Protein AF-A0A1U7JJZ5-F1 (afdb_monomer_lite)

pLDDT: mean 75.9, std 14.67, range [37.78, 89.44]

Sequence (78 aa):
MWVKVLQTRKTEIGFLRYGQVINLDEKDYKTRKVLDDLTRGRTPALKKLNAKQLVEARKEGLGVYPELDLTGSSDDAD

Organism: NCBI:txid197461

Radius of gyration: 12.94 Å; chains: 1; bounding box: 27×40×29 Å

Secondary structure (DSSP, 8-state):
-EEEESS-EEETTEEE-TT-EEE--SSSHHHHHHHHHHHSSSS-SEEE--HHHHHHHHHTT--EE----TT-------

Foldseek 3Di:
DKKAFCDFDQDLLGTDDHLAIADEDPVDPRRVVRQCVQCDDPDHRIDDDDPVVVVVSVVVVHHHDYHDPSVDPPPVPD

Structure (mmCIF, N/CA/C/O backbone):
data_AF-A0A1U7JJZ5-F1
#
_entry.id   AF-A0A1U7JJZ5-F1
#
loop_
_atom_site.group_PDB
_atom_site.id
_atom_site.type_symbol
_atom_site.label_atom_id
_atom_site.label_alt_id
_atom_site.label_comp_id
_atom_site.label_asym_id
_atom_site.label_entity_id
_atom_site.label_seq_id
_atom_site.pdbx_PDB_ins_code
_atom_site.Cartn_x
_atom_site.Cartn_y
_atom_site.Cartn_z
_atom_site.occupancy
_atom_site.B_iso_or_equiv
_atom_site.auth_seq_id
_atom_site.auth_comp_id
_atom_site.auth_asym_id
_atom_site.auth_atom_id
_atom_site.pdbx_PDB_model_num
ATOM 1 N N . MET A 1 1 ? 4.709 3.873 -5.303 1.00 82.38 1 MET A N 1
ATOM 2 C CA . MET A 1 1 ? 3.899 4.427 -4.188 1.00 82.38 1 MET A CA 1
ATOM 3 C C . MET A 1 1 ? 4.131 3.571 -2.952 1.00 82.38 1 MET A C 1
ATOM 5 O O . MET A 1 1 ? 4.200 2.359 -3.080 1.00 82.38 1 MET A O 1
ATOM 9 N N . TRP A 1 2 ? 4.211 4.169 -1.760 1.00 86.94 2 TRP A N 1
ATOM 10 C CA . TRP A 1 2 ? 4.399 3.419 -0.513 1.00 86.94 2 TRP A CA 1
ATOM 11 C C . TRP A 1 2 ? 3.074 3.140 0.194 1.00 86.94 2 TRP A C 1
ATOM 13 O O . TRP A 1 2 ? 2.265 4.052 0.387 1.00 86.94 2 TRP A O 1
ATOM 23 N N . VAL A 1 3 ? 2.871 1.897 0.625 1.00 87.31 3 VAL A N 1
ATOM 24 C CA . VAL A 1 3 ? 1.708 1.496 1.428 1.00 87.31 3 VAL A CA 1
ATOM 25 C C . VAL A 1 3 ? 2.140 0.785 2.704 1.00 87.31 3 VAL A C 1
ATOM 27 O O . VAL A 1 3 ? 3.072 -0.012 2.683 1.00 87.31 3 VAL A O 1
ATOM 30 N N . LYS A 1 4 ? 1.4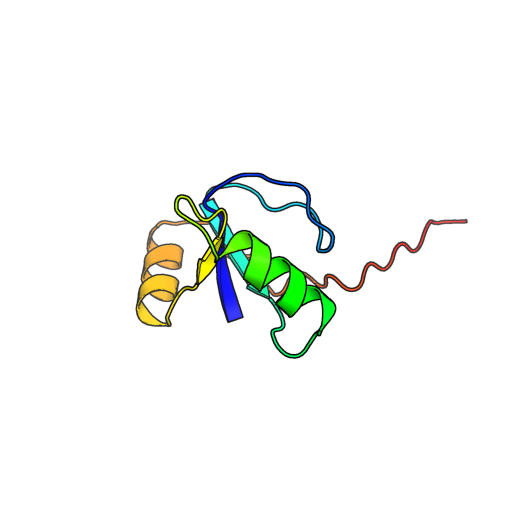47 1.063 3.813 1.00 89.00 4 LYS A N 1
ATOM 31 C CA . LYS A 1 4 ? 1.527 0.290 5.058 1.00 89.00 4 LYS A CA 1
ATOM 32 C C . LYS A 1 4 ? 0.413 -0.742 5.063 1.00 89.00 4 LYS A C 1
ATOM 34 O O . LYS A 1 4 ? -0.757 -0.395 4.881 1.00 89.00 4 LYS A O 1
ATOM 39 N N . VAL A 1 5 ? 0.775 -1.994 5.291 1.00 88.94 5 VAL A N 1
ATOM 40 C CA . VAL A 1 5 ? -0.176 -3.095 5.396 1.00 88.94 5 VAL A CA 1
ATOM 41 C C . VAL A 1 5 ? -0.808 -3.083 6.785 1.00 88.94 5 VAL A C 1
ATOM 43 O O . VAL A 1 5 ? -0.115 -3.198 7.795 1.00 88.94 5 VAL A O 1
ATOM 46 N N . LEU A 1 6 ? -2.130 -2.936 6.841 1.00 89.06 6 LEU A N 1
ATOM 47 C CA . LEU A 1 6 ? -2.910 -2.933 8.082 1.00 89.06 6 LEU A CA 1
ATOM 48 C C . LEU A 1 6 ? -3.556 -4.285 8.379 1.00 89.06 6 LEU A C 1
ATOM 50 O O . LEU A 1 6 ? -4.027 -4.497 9.492 1.00 89.06 6 LEU A O 1
ATOM 54 N N . GLN A 1 7 ? -3.591 -5.198 7.407 1.00 85.88 7 GLN A N 1
ATOM 55 C CA . GLN A 1 7 ? -4.127 -6.549 7.561 1.00 85.88 7 GLN A CA 1
ATOM 56 C C . GLN A 1 7 ? -3.343 -7.531 6.690 1.00 85.88 7 GLN A C 1
ATOM 58 O O . GLN A 1 7 ? -3.085 -7.254 5.520 1.00 85.88 7 GLN A O 1
ATOM 63 N N . THR A 1 8 ? -2.978 -8.687 7.247 1.00 86.75 8 THR A N 1
ATOM 64 C CA . THR A 1 8 ? -2.328 -9.754 6.474 1.00 86.75 8 THR A CA 1
ATOM 65 C C . THR A 1 8 ? -3.326 -10.364 5.493 1.00 86.75 8 THR A C 1
ATOM 67 O O . THR A 1 8 ? -4.394 -10.815 5.908 1.00 86.75 8 THR A O 1
ATOM 70 N N . ARG A 1 9 ? -2.996 -10.398 4.196 1.00 83.62 9 ARG A N 1
ATOM 71 C CA . ARG A 1 9 ? -3.882 -10.947 3.159 1.00 83.62 9 ARG A CA 1
ATOM 72 C C . ARG A 1 9 ? -3.098 -11.434 1.942 1.00 83.62 9 ARG A C 1
ATOM 74 O O . ARG A 1 9 ? -2.128 -10.804 1.532 1.00 83.62 9 ARG A O 1
ATOM 81 N N . LYS A 1 10 ? -3.569 -12.520 1.324 1.00 83.12 10 LYS A N 1
ATOM 82 C CA . LYS A 1 10 ? -3.144 -12.927 -0.022 1.00 83.12 10 LYS A CA 1
ATOM 83 C C . LYS A 1 10 ? -3.951 -12.143 -1.058 1.00 83.12 10 LYS A C 1
ATOM 85 O O . LYS A 1 10 ? -5.176 -12.084 -0.960 1.00 83.12 10 LYS A O 1
ATOM 90 N N . THR A 1 11 ? -3.271 -11.530 -2.014 1.00 80.12 11 THR A N 1
ATOM 91 C CA . THR A 1 11 ? -3.857 -10.719 -3.085 1.00 80.12 11 THR A CA 1
ATOM 92 C C . THR A 1 11 ? -3.328 -11.198 -4.435 1.00 80.12 11 THR A C 1
ATOM 94 O O . THR A 1 11 ? -2.452 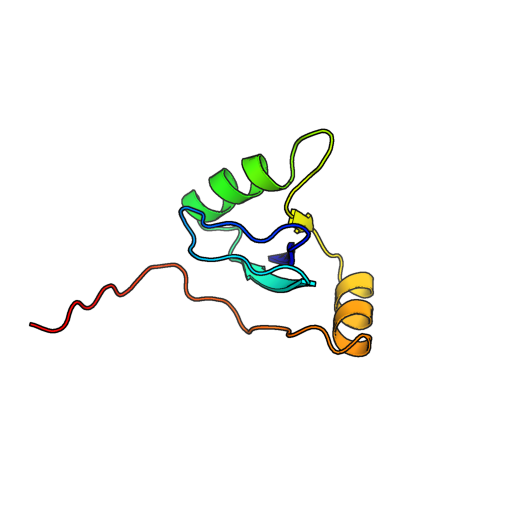-12.063 -4.493 1.00 80.12 11 THR A O 1
ATOM 97 N N . GLU A 1 12 ? -3.859 -10.652 -5.531 1.00 75.94 12 GLU A N 1
ATOM 98 C CA . GLU A 1 12 ? -3.347 -10.948 -6.878 1.00 75.94 12 GLU A CA 1
ATOM 99 C C . GLU A 1 12 ? -1.896 -10.478 -7.064 1.00 75.94 12 GLU A C 1
ATOM 101 O O . GLU A 1 12 ? -1.169 -11.047 -7.867 1.00 75.94 12 GLU A O 1
ATOM 106 N N . ILE A 1 13 ? -1.458 -9.493 -6.275 1.00 74.25 13 ILE A N 1
ATOM 107 C CA . ILE A 1 13 ? -0.078 -9.000 -6.236 1.00 74.25 13 ILE A CA 1
ATOM 108 C C . ILE A 1 13 ? 0.722 -9.633 -5.084 1.00 74.25 13 ILE A C 1
ATOM 110 O O . ILE A 1 13 ? 1.586 -9.005 -4.486 1.00 74.25 13 ILE A O 1
ATOM 114 N N . GLY A 1 14 ? 0.411 -10.868 -4.698 1.00 78.25 14 GLY A N 1
ATOM 115 C CA . GLY A 1 14 ? 1.194 -11.615 -3.713 1.00 78.25 14 GLY A CA 1
ATOM 116 C C . GLY A 1 14 ? 0.715 -11.489 -2.264 1.00 78.25 14 GLY A C 1
ATOM 117 O O . GLY A 1 14 ? -0.456 -11.245 -1.971 1.00 78.25 14 GLY A O 1
ATOM 118 N N . PHE A 1 15 ? 1.611 -11.778 -1.317 1.00 84.31 15 PHE A N 1
ATOM 119 C CA . PHE A 1 15 ? 1.260 -11.904 0.099 1.00 84.31 15 PHE A CA 1
ATOM 120 C C . PHE A 1 15 ? 1.632 -10.648 0.889 1.00 84.31 15 PHE A C 1
ATOM 122 O O . PHE A 1 15 ? 2.806 -10.374 1.130 1.00 84.31 15 PHE A O 1
ATOM 129 N N . LEU A 1 16 ? 0.619 -9.913 1.343 1.00 85.12 16 LEU A N 1
ATOM 130 C CA . LEU A 1 16 ? 0.785 -8.722 2.170 1.00 85.12 16 LEU A CA 1
ATOM 131 C C . LEU A 1 16 ? 0.837 -9.136 3.642 1.00 85.12 16 LEU A C 1
ATOM 133 O O . LEU A 1 16 ? -0.106 -9.766 4.124 1.00 85.12 16 LEU A O 1
ATOM 137 N N . ARG A 1 17 ? 1.896 -8.772 4.377 1.00 83.88 17 ARG A N 1
ATOM 138 C CA . ARG A 1 17 ? 1.992 -9.038 5.825 1.00 83.88 17 ARG A CA 1
ATOM 139 C C . ARG A 1 17 ? 1.750 -7.780 6.642 1.00 83.88 17 ARG A C 1
ATOM 141 O O . ARG A 1 17 ? 2.301 -6.727 6.334 1.00 83.88 17 ARG A O 1
ATOM 148 N N . TYR A 1 18 ? 0.967 -7.912 7.709 1.00 87.00 18 TYR A N 1
ATOM 149 C CA . TYR A 1 18 ? 0.683 -6.838 8.658 1.00 87.00 18 TYR A CA 1
ATOM 150 C C . TYR A 1 18 ? 1.942 -6.080 9.103 1.00 87.00 18 TYR A C 1
ATOM 152 O O . TYR A 1 18 ? 2.967 -6.681 9.421 1.00 87.00 18 TYR A O 1
ATOM 160 N N . GLY A 1 19 ? 1.845 -4.751 9.147 1.00 84.94 19 GLY A N 1
ATOM 161 C CA . GLY A 1 19 ? 2.903 -3.857 9.610 1.00 84.94 19 GLY A CA 1
ATOM 162 C C . GLY A 1 19 ? 3.992 -3.567 8.577 1.00 84.94 19 GLY A C 1
ATOM 163 O O . GLY A 1 19 ? 4.754 -2.625 8.771 1.00 84.94 19 GLY A O 1
ATOM 164 N N . GLN A 1 20 ? 4.058 -4.305 7.465 1.00 85.44 20 GLN A N 1
ATOM 165 C CA . GLN A 1 20 ? 5.070 -4.059 6.439 1.00 85.44 20 GLN A CA 1
ATOM 166 C C . GLN A 1 20 ? 4.779 -2.792 5.640 1.00 85.44 20 GLN 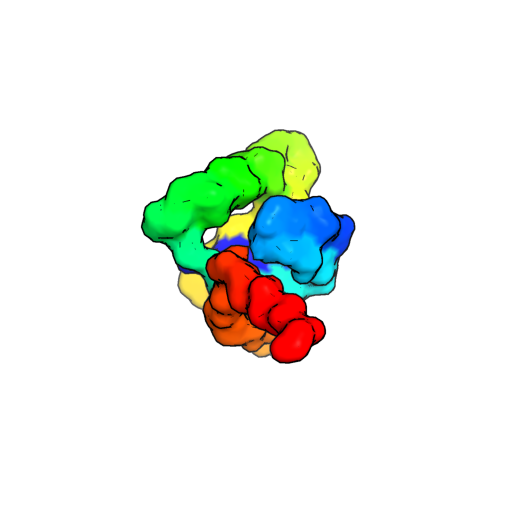A C 1
ATOM 168 O O . GLN A 1 20 ? 3.622 -2.427 5.405 1.00 85.44 20 GLN A O 1
ATOM 173 N N . VAL A 1 21 ? 5.856 -2.143 5.198 1.00 86.38 21 VAL A N 1
ATOM 174 C CA . VAL A 1 21 ? 5.795 -1.036 4.249 1.00 86.38 21 VAL A CA 1
ATOM 175 C C . VAL A 1 21 ? 6.384 -1.493 2.925 1.00 86.38 21 VAL A C 1
ATOM 177 O O . VAL A 1 21 ? 7.532 -1.930 2.864 1.00 86.38 21 VAL A O 1
ATOM 180 N N . ILE A 1 22 ? 5.574 -1.401 1.875 1.00 84.44 22 ILE A N 1
ATOM 181 C CA . ILE A 1 22 ? 5.882 -1.948 0.553 1.00 84.44 22 ILE A CA 1
ATOM 182 C C . ILE A 1 22 ? 5.843 -0.808 -0.464 1.00 84.44 22 ILE A C 1
ATOM 184 O O . ILE A 1 22 ? 4.935 0.032 -0.416 1.00 84.44 22 ILE A O 1
ATOM 188 N N . ASN A 1 23 ? 6.825 -0.766 -1.367 1.00 84.69 23 ASN A N 1
ATOM 189 C CA . ASN A 1 23 ? 6.752 0.070 -2.561 1.00 84.69 23 ASN A CA 1
ATOM 190 C C . ASN A 1 23 ? 6.058 -0.710 -3.678 1.00 84.69 23 ASN A C 1
ATOM 192 O 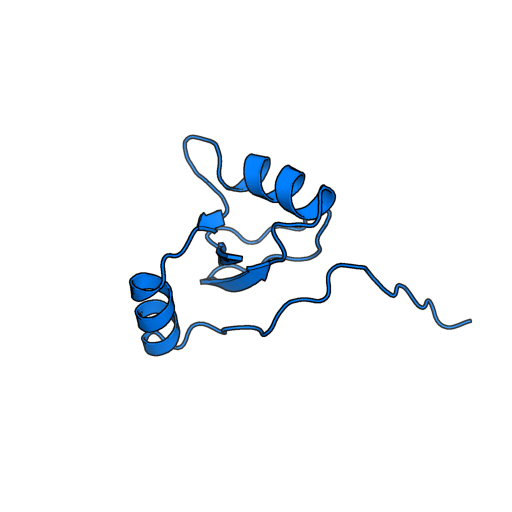O . ASN A 1 23 ? 6.459 -1.827 -3.990 1.00 84.69 23 ASN A O 1
ATOM 196 N N . LEU A 1 24 ? 5.022 -0.110 -4.250 1.00 80.69 24 LEU A N 1
ATOM 197 C CA . LEU A 1 24 ? 4.200 -0.678 -5.312 1.00 80.69 24 LEU A CA 1
ATOM 198 C C . LEU A 1 24 ? 4.209 0.246 -6.527 1.00 80.69 24 LEU A C 1
ATOM 200 O O . LEU A 1 24 ? 4.087 1.466 -6.359 1.00 80.69 24 LEU A O 1
ATOM 204 N N . ASP A 1 25 ? 4.295 -0.311 -7.731 1.00 82.25 25 ASP A N 1
ATOM 205 C CA . ASP A 1 25 ? 4.206 0.480 -8.957 1.00 82.25 25 ASP A CA 1
ATOM 206 C C . ASP A 1 25 ? 2.747 0.862 -9.264 1.00 82.25 25 ASP A C 1
ATOM 208 O O . ASP A 1 25 ? 1.890 0.026 -9.533 1.00 82.25 25 ASP A O 1
ATOM 212 N N . GLU A 1 26 ? 2.449 2.159 -9.225 1.00 75.94 26 GLU A N 1
ATOM 213 C CA . GLU A 1 26 ? 1.121 2.695 -9.550 1.00 75.94 26 GLU A CA 1
ATOM 214 C C . GLU A 1 26 ? 0.864 2.749 -11.065 1.00 75.94 26 GLU A C 1
ATOM 216 O O . GLU A 1 26 ? -0.281 2.889 -11.497 1.00 75.94 26 GLU A O 1
ATOM 221 N N . LYS A 1 27 ? 1.904 2.640 -11.898 1.00 82.62 27 LYS A N 1
ATOM 222 C CA . LYS A 1 27 ? 1.733 2.635 -13.355 1.00 82.62 27 LYS A CA 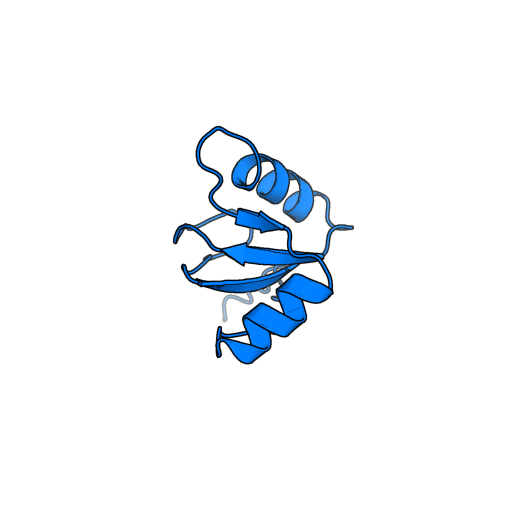1
ATOM 223 C C . LYS A 1 27 ? 1.126 1.322 -13.841 1.00 82.62 27 LYS A C 1
ATOM 225 O O . LYS A 1 27 ? 0.377 1.331 -14.821 1.00 82.62 27 LYS A O 1
ATOM 230 N N . ASP A 1 28 ? 1.374 0.224 -13.129 1.00 82.19 28 ASP A N 1
ATOM 231 C CA . ASP A 1 28 ? 0.759 -1.062 -13.421 1.00 82.19 28 ASP A CA 1
ATOM 232 C C . ASP A 1 28 ? -0.758 -1.041 -13.144 1.00 82.19 28 ASP A C 1
ATOM 234 O O . ASP A 1 28 ? -1.257 -0.665 -12.077 1.00 82.19 28 ASP A O 1
ATOM 238 N N . TYR A 1 29 ? -1.527 -1.452 -14.152 1.00 82.94 29 TYR A N 1
ATOM 239 C CA . TYR A 1 29 ? -2.981 -1.517 -14.077 1.00 82.94 29 TYR A CA 1
ATOM 240 C C . TYR A 1 29 ? -3.463 -2.545 -13.046 1.00 82.94 29 TYR A C 1
ATOM 242 O O . TYR A 1 29 ? -4.408 -2.254 -12.307 1.00 82.94 29 TYR A O 1
ATOM 250 N N . LYS A 1 30 ? -2.810 -3.713 -12.955 1.00 81.38 30 LYS A N 1
ATOM 251 C CA . LYS A 1 30 ? -3.204 -4.762 -11.999 1.00 81.38 30 LYS A CA 1
ATOM 252 C C . LYS A 1 30 ? -2.999 -4.278 -10.566 1.00 81.38 30 LYS A C 1
ATOM 254 O O . LYS A 1 30 ? -3.920 -4.343 -9.750 1.00 81.38 30 LYS A O 1
ATOM 259 N N . THR A 1 31 ? -1.834 -3.694 -10.299 1.00 83.38 31 THR A N 1
ATOM 260 C CA . THR A 1 31 ? -1.491 -3.109 -9.002 1.00 83.38 31 THR A CA 1
ATOM 261 C C . THR A 1 31 ? -2.477 -2.018 -8.585 1.00 83.38 31 THR A C 1
ATOM 263 O O . THR A 1 31 ? -2.973 -2.054 -7.457 1.00 83.38 31 THR A O 1
ATOM 266 N N . ARG A 1 32 ? -2.862 -1.097 -9.483 1.00 85.12 32 ARG A N 1
ATOM 267 C CA . ARG A 1 32 ? -3.891 -0.081 -9.174 1.00 85.12 32 ARG A CA 1
ATOM 268 C C . ARG A 1 32 ? -5.238 -0.674 -8.791 1.00 85.12 32 ARG A C 1
ATOM 270 O O . ARG A 1 32 ? -5.830 -0.214 -7.817 1.00 85.12 32 ARG A O 1
ATOM 277 N N . LYS A 1 33 ? -5.717 -1.672 -9.536 1.00 84.88 33 LYS A N 1
ATOM 278 C CA . LYS A 1 33 ? -7.020 -2.297 -9.275 1.00 84.88 33 LYS A CA 1
ATOM 279 C C . LYS A 1 33 ? -7.061 -2.915 -7.875 1.00 84.88 33 LYS A C 1
ATOM 281 O O . LYS A 1 33 ? -7.955 -2.611 -7.092 1.00 84.88 33 LYS A O 1
ATOM 286 N N . VAL A 1 34 ? -6.041 -3.703 -7.532 1.00 83.81 34 VAL A N 1
ATOM 287 C CA . VAL A 1 34 ? -5.923 -4.335 -6.210 1.00 83.81 34 VAL A CA 1
ATOM 288 C C . VAL A 1 34 ? -5.774 -3.291 -5.100 1.00 83.81 34 VAL A C 1
ATOM 290 O O . VAL A 1 34 ? -6.371 -3.417 -4.032 1.00 83.81 34 VAL A O 1
ATOM 293 N N . LEU A 1 35 ? -4.996 -2.234 -5.341 1.00 85.25 35 LEU A N 1
ATOM 294 C CA . LEU A 1 35 ? -4.820 -1.141 -4.389 1.00 85.25 35 LEU A CA 1
ATOM 295 C C . LEU A 1 35 ? -6.121 -0.415 -4.075 1.00 85.25 35 LEU A C 1
ATOM 297 O O . LEU A 1 35 ? -6.374 -0.113 -2.909 1.00 85.25 35 LEU A O 1
ATOM 301 N N . ASP A 1 36 ? -6.928 -0.113 -5.087 1.00 85.81 36 ASP A N 1
ATOM 302 C CA . ASP A 1 36 ? -8.213 0.548 -4.891 1.00 85.81 36 ASP A CA 1
ATOM 303 C C . ASP A 1 36 ? -9.128 -0.292 -3.996 1.00 85.81 36 ASP A C 1
ATOM 305 O O . ASP A 1 36 ? -9.640 0.223 -3.003 1.00 85.81 36 ASP A O 1
ATOM 309 N N . ASP A 1 37 ? -9.245 -1.594 -4.252 1.00 84.12 37 ASP A N 1
ATOM 310 C CA . ASP A 1 37 ? -10.077 -2.490 -3.439 1.00 84.12 37 ASP A CA 1
ATOM 311 C C . ASP A 1 37 ? -9.591 -2.605 -1.984 1.00 84.12 37 ASP A C 1
ATOM 313 O O . ASP A 1 37 ? -10.394 -2.724 -1.060 1.00 84.12 37 ASP A O 1
ATOM 317 N N . LEU A 1 38 ? -8.276 -2.551 -1.754 1.00 85.88 38 LEU A N 1
ATOM 318 C CA . LEU A 1 38 ? -7.679 -2.715 -0.423 1.00 85.88 38 LEU A CA 1
ATOM 319 C C . LEU A 1 38 ? -7.534 -1.411 0.369 1.00 85.88 38 LEU A C 1
ATOM 321 O O . LEU A 1 38 ? -7.329 -1.456 1.585 1.00 85.88 38 LEU A O 1
ATOM 325 N N . THR A 1 39 ? -7.602 -0.259 -0.297 1.00 86.12 39 THR A N 1
ATOM 326 C CA . THR A 1 39 ? -7.544 1.065 0.347 1.00 86.12 39 THR A CA 1
ATOM 327 C C . THR A 1 39 ? -8.922 1.690 0.545 1.00 86.12 39 THR A C 1
ATOM 329 O O . THR A 1 39 ? -9.060 2.594 1.368 1.00 86.12 39 THR A O 1
ATOM 332 N N . ARG A 1 40 ? -9.947 1.217 -0.174 1.00 81.25 40 ARG A N 1
ATOM 333 C CA . ARG A 1 40 ? -11.335 1.675 -0.033 1.00 81.25 40 ARG A CA 1
ATOM 334 C C . ARG A 1 40 ? -12.070 0.893 1.063 1.00 81.25 40 ARG A C 1
ATOM 336 O O . ARG A 1 40 ? -11.749 -0.252 1.365 1.00 81.25 40 ARG A O 1
ATOM 343 N N . GLY A 1 41 ? -13.088 1.521 1.656 1.00 74.31 41 GLY A N 1
ATOM 344 C CA . GLY A 1 41 ? -13.970 0.910 2.658 1.00 74.31 41 GLY A CA 1
ATOM 345 C C . GLY A 1 41 ? -13.817 1.473 4.077 1.00 74.31 41 GLY A C 1
ATOM 346 O O . GLY A 1 41 ? -12.977 2.327 4.347 1.00 74.31 41 GLY A O 1
ATOM 347 N N . ARG A 1 42 ? -14.670 0.997 4.997 1.00 77.12 42 ARG A N 1
ATOM 348 C CA . ARG A 1 42 ? -14.725 1.459 6.402 1.00 77.12 42 ARG A CA 1
ATOM 349 C C . ARG A 1 42 ? -13.530 0.974 7.239 1.00 77.12 42 ARG A C 1
ATOM 351 O O . ARG A 1 42 ? -13.177 1.615 8.224 1.00 77.12 42 ARG A O 1
ATOM 358 N N . THR A 1 43 ? -12.906 -0.126 6.824 1.00 81.06 43 THR A N 1
ATOM 359 C CA . THR A 1 43 ? -11.742 -0.758 7.463 1.00 81.06 43 THR A CA 1
ATOM 360 C C . THR A 1 43 ? -10.750 -1.178 6.373 1.00 81.06 43 THR A C 1
ATOM 362 O O . THR A 1 43 ? -10.767 -2.328 5.935 1.00 81.06 43 THR A O 1
ATOM 365 N N . PRO A 1 44 ? -9.927 -0.244 5.863 1.00 87.12 44 PRO A N 1
ATOM 366 C CA . PRO A 1 44 ? -9.019 -0.532 4.759 1.00 87.12 44 PRO A CA 1
ATOM 367 C C . PRO A 1 44 ? -7.886 -1.472 5.194 1.00 87.12 44 PRO A C 1
ATOM 369 O O . PRO A 1 44 ? -7.322 -1.334 6.281 1.00 87.12 44 PRO A O 1
ATOM 372 N N . ALA A 1 45 ? -7.525 -2.410 4.318 1.00 86.38 45 ALA A N 1
ATOM 373 C CA . ALA A 1 45 ? -6.430 -3.357 4.537 1.00 86.38 45 ALA A CA 1
ATOM 374 C C . ALA A 1 45 ? -5.050 -2.734 4.262 1.00 86.38 45 ALA A C 1
ATOM 376 O O . ALA A 1 45 ? -4.036 -3.204 4.783 1.00 86.38 45 ALA A O 1
ATOM 377 N N . LEU A 1 46 ? -5.004 -1.667 3.461 1.00 89.44 46 LEU A N 1
ATOM 378 C CA . LEU A 1 46 ? -3.802 -0.910 3.126 1.00 89.44 46 LEU A CA 1
ATOM 379 C C . LEU A 1 46 ? -3.987 0.576 3.433 1.00 89.44 46 LEU A C 1
ATOM 381 O O . LEU A 1 46 ? -5.051 1.149 3.206 1.00 89.44 46 LEU A O 1
ATOM 385 N N . LYS A 1 47 ? -2.912 1.231 3.874 1.00 89.44 47 LYS A N 1
ATOM 386 C CA . LYS A 1 47 ? -2.857 2.685 4.052 1.00 89.44 47 LYS A CA 1
ATOM 387 C C . LYS A 1 47 ? -1.763 3.281 3.177 1.00 89.44 47 LYS A C 1
ATOM 389 O O . LYS A 1 47 ? -0.595 2.937 3.338 1.00 89.44 47 LYS A O 1
ATOM 394 N N . LYS A 1 48 ? -2.126 4.206 2.285 1.00 89.44 48 LYS A N 1
ATOM 395 C CA . LYS A 1 48 ? -1.153 4.979 1.497 1.00 89.44 48 LYS A CA 1
ATOM 396 C C . LYS A 1 48 ? -0.317 5.851 2.435 1.00 89.44 48 LYS A C 1
ATOM 398 O O . LYS A 1 48 ? -0.872 6.507 3.318 1.00 89.44 48 LYS A O 1
ATOM 403 N N . LEU A 1 49 ? 1.000 5.844 2.251 1.00 87.25 49 LEU A N 1
ATOM 404 C CA . LEU A 1 49 ? 1.930 6.651 3.035 1.00 87.25 49 LEU A CA 1
ATOM 405 C C . LEU A 1 49 ? 2.426 7.844 2.221 1.00 87.25 49 LEU A C 1
ATOM 407 O O . LEU A 1 49 ? 2.818 7.704 1.063 1.00 87.25 49 LEU A O 1
ATOM 411 N N . ASN A 1 50 ? 2.464 9.012 2.858 1.00 87.44 50 ASN A N 1
ATOM 412 C CA . ASN A 1 50 ? 3.199 10.164 2.341 1.00 87.44 50 ASN A CA 1
ATOM 413 C C . ASN A 1 50 ? 4.680 10.120 2.776 1.00 87.44 50 ASN A C 1
ATOM 415 O O . ASN A 1 50 ? 5.079 9.299 3.604 1.00 87.44 50 ASN A O 1
ATOM 419 N N . ALA A 1 51 ? 5.507 11.024 2.240 1.00 83.44 51 ALA A N 1
ATOM 420 C CA . ALA A 1 51 ? 6.947 11.046 2.517 1.00 83.44 51 ALA A CA 1
ATOM 421 C C . ALA A 1 51 ? 7.284 11.163 4.017 1.00 83.44 51 ALA A C 1
ATOM 423 O O . ALA A 1 51 ? 8.216 10.515 4.488 1.00 83.44 51 ALA A O 1
ATOM 424 N N . LYS A 1 52 ? 6.503 11.936 4.786 1.00 85.38 52 LYS A N 1
ATOM 425 C CA . LYS A 1 52 ? 6.704 12.080 6.238 1.00 85.38 52 LYS A CA 1
ATOM 426 C C . LYS A 1 52 ? 6.412 10.770 6.976 1.00 85.38 52 LYS A C 1
ATOM 428 O O . LYS A 1 52 ? 7.233 10.321 7.768 1.00 85.38 52 LYS A O 1
ATOM 433 N N . GLN A 1 53 ? 5.292 10.127 6.654 1.00 86.00 53 GLN A N 1
ATOM 434 C CA . GLN A 1 53 ? 4.882 8.858 7.260 1.00 86.00 53 GLN A CA 1
ATOM 435 C C . GLN A 1 53 ? 5.802 7.695 6.879 1.00 86.00 53 GLN A C 1
ATOM 437 O O . GLN A 1 53 ? 5.980 6.774 7.666 1.00 86.00 53 GLN A O 1
ATOM 442 N N . LEU A 1 54 ? 6.409 7.728 5.689 1.00 82.00 54 LEU A N 1
ATOM 443 C CA . LEU A 1 54 ? 7.420 6.747 5.295 1.00 82.00 54 LEU A CA 1
ATOM 444 C C . LEU A 1 54 ? 8.679 6.858 6.163 1.00 82.00 54 LEU A C 1
ATOM 446 O O . LEU A 1 54 ? 9.225 5.844 6.590 1.00 82.00 54 LEU A O 1
ATOM 450 N N . VAL A 1 55 ? 9.144 8.083 6.422 1.00 82.75 55 VAL A N 1
ATOM 451 C CA . VAL A 1 55 ? 10.302 8.327 7.294 1.00 82.75 55 VAL A CA 1
ATOM 452 C C . VAL A 1 55 ? 10.007 7.858 8.717 1.00 82.75 55 VAL A C 1
ATOM 454 O O . VAL A 1 55 ? 10.860 7.240 9.344 1.00 82.75 55 VAL A O 1
ATOM 457 N N . GLU A 1 56 ? 8.800 8.109 9.212 1.00 81.81 56 GLU A N 1
ATOM 458 C CA . GLU A 1 56 ? 8.350 7.643 10.525 1.00 81.81 56 GLU A CA 1
ATOM 459 C C . GLU A 1 56 ? 8.265 6.113 10.590 1.00 81.81 56 GLU A C 1
ATOM 461 O O . GLU A 1 56 ? 8.857 5.509 11.475 1.00 81.81 56 GLU A O 1
ATOM 466 N N . ALA A 1 57 ? 7.672 5.466 9.584 1.00 78.12 57 ALA A N 1
ATOM 467 C CA . ALA A 1 57 ? 7.616 4.009 9.500 1.00 78.12 57 ALA A CA 1
ATOM 468 C C . ALA A 1 57 ? 9.010 3.354 9.448 1.00 78.12 57 ALA A C 1
ATOM 470 O O . ALA A 1 57 ? 9.222 2.300 10.044 1.00 78.12 57 ALA A O 1
ATOM 471 N N . ARG A 1 58 ? 9.981 3.993 8.778 1.00 72.88 58 ARG A N 1
ATOM 472 C CA . ARG A 1 58 ? 11.392 3.565 8.796 1.00 72.88 58 ARG A CA 1
ATOM 473 C C . ARG A 1 58 ? 12.017 3.704 10.185 1.00 72.88 58 ARG A C 1
ATOM 475 O O . ARG A 1 58 ? 12.796 2.845 10.580 1.00 72.88 58 ARG A O 1
ATOM 482 N N . LYS A 1 59 ? 11.681 4.766 10.924 1.00 75.31 59 LYS A N 1
ATOM 483 C CA . LYS A 1 59 ? 12.142 4.979 12.307 1.00 75.31 59 LYS A CA 1
ATOM 484 C C . LYS A 1 59 ? 11.517 3.991 13.293 1.00 75.31 59 LYS A C 1
ATOM 486 O O . LYS A 1 59 ? 12.185 3.598 14.238 1.00 75.31 59 LYS A O 1
ATOM 491 N N . GLU A 1 60 ? 10.279 3.562 13.050 1.00 71.81 60 GLU A N 1
ATOM 492 C CA . GLU A 1 60 ? 9.577 2.531 13.831 1.00 71.81 60 GLU A CA 1
ATOM 493 C C . GLU A 1 60 ? 10.171 1.118 13.651 1.00 71.81 60 GLU A C 1
ATOM 495 O O . GLU A 1 60 ? 9.706 0.174 14.284 1.00 71.81 60 GLU A O 1
ATOM 500 N N . GLY A 1 61 ? 11.182 0.941 12.790 1.00 61.16 61 GLY A N 1
ATOM 501 C CA . GLY A 1 61 ? 11.785 -0.367 12.526 1.00 61.16 61 GLY A CA 1
ATOM 502 C C . GLY A 1 61 ? 10.877 -1.308 11.732 1.00 61.16 61 GLY A C 1
ATOM 503 O O . GLY A 1 61 ? 11.111 -2.516 11.706 1.00 61.16 61 GLY A O 1
ATOM 504 N N . LEU A 1 62 ? 9.836 -0.780 11.076 1.00 65.12 62 LEU A N 1
ATOM 505 C CA . LEU A 1 62 ? 8.998 -1.577 10.188 1.00 65.12 62 LEU A CA 1
ATOM 506 C C . LEU A 1 62 ? 9.833 -2.028 8.990 1.00 65.12 62 LEU A C 1
ATOM 508 O O . LEU A 1 62 ? 10.552 -1.228 8.389 1.00 65.12 62 LEU A O 1
ATOM 512 N N . GLY A 1 63 ? 9.720 -3.310 8.633 1.00 61.34 63 GLY A N 1
ATOM 513 C CA . GLY A 1 63 ? 10.370 -3.863 7.449 1.00 61.34 63 GLY A CA 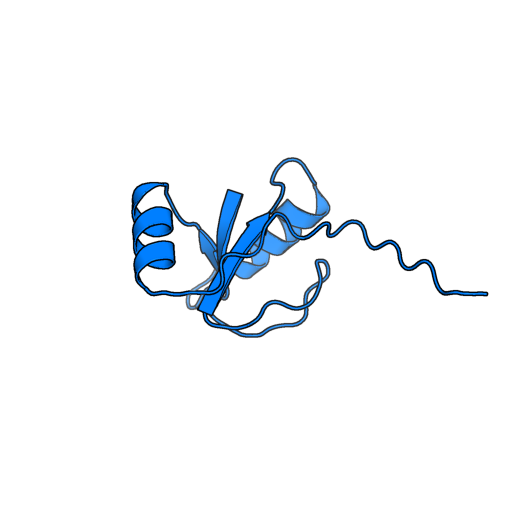1
ATOM 514 C C . GLY A 1 63 ? 9.951 -3.072 6.211 1.00 61.34 63 GLY A C 1
ATOM 515 O O . GLY A 1 63 ? 8.797 -3.149 5.781 1.00 61.34 63 GLY A O 1
ATOM 516 N N . VAL A 1 64 ? 10.881 -2.275 5.685 1.00 61.16 64 VAL A N 1
ATOM 517 C CA . VAL A 1 64 ? 10.718 -1.516 4.446 1.00 61.16 64 VAL A CA 1
ATOM 518 C C . VAL A 1 64 ? 11.333 -2.351 3.349 1.00 61.16 64 VAL A C 1
ATOM 520 O O . VAL A 1 64 ? 12.554 -2.419 3.215 1.00 61.16 64 VAL A O 1
ATOM 523 N N . TYR A 1 65 ? 10.476 -3.024 2.597 1.00 64.00 65 TYR A N 1
ATOM 524 C CA . TYR A 1 65 ? 10.927 -3.886 1.521 1.00 64.00 65 TYR A CA 1
ATOM 525 C C . TYR A 1 65 ? 11.126 -3.023 0.269 1.00 64.00 65 TYR A C 1
ATOM 527 O O . TYR A 1 65 ? 10.240 -2.216 -0.051 1.00 64.00 65 TYR A O 1
ATOM 535 N N . PRO A 1 66 ? 12.286 -3.127 -0.414 1.00 56.19 66 PRO A N 1
ATOM 536 C CA . PRO A 1 66 ? 12.429 -2.564 -1.749 1.00 56.19 66 PRO A CA 1
ATOM 537 C C . PRO A 1 66 ? 11.339 -3.154 -2.647 1.00 56.19 66 PRO A C 1
ATOM 539 O O . PRO A 1 66 ? 10.794 -4.212 -2.333 1.00 56.19 66 PRO A O 1
ATOM 542 N N . GLU A 1 67 ? 10.992 -2.396 -3.687 1.00 53.28 67 GLU A N 1
ATOM 543 C CA . GLU A 1 67 ? 9.952 -2.694 -4.676 1.00 53.28 67 GLU A CA 1
ATOM 544 C C . GLU A 1 67 ? 9.775 -4.200 -4.849 1.00 53.28 67 GLU A C 1
ATOM 546 O O . GLU A 1 67 ? 10.683 -4.896 -5.301 1.00 53.28 67 GLU A O 1
ATOM 551 N N . LEU A 1 68 ? 8.641 -4.713 -4.362 1.00 54.19 68 LEU A N 1
ATOM 552 C CA . LEU A 1 68 ? 8.303 -6.097 -4.629 1.00 54.19 68 LEU A CA 1
ATOM 553 C C . LEU A 1 68 ? 8.110 -6.138 -6.144 1.00 54.19 68 LEU A C 1
ATOM 555 O O . LEU A 1 68 ? 7.246 -5.436 -6.671 1.00 54.19 68 LEU A O 1
ATOM 559 N N . ASP A 1 69 ? 8.966 -6.877 -6.843 1.00 48.41 69 ASP A N 1
ATOM 560 C CA . ASP A 1 69 ? 8.732 -7.176 -8.245 1.00 48.41 69 ASP A CA 1
ATOM 561 C C . ASP A 1 69 ? 7.576 -8.177 -8.284 1.00 48.41 69 ASP A C 1
ATOM 563 O O . ASP A 1 69 ? 7.697 -9.352 -7.933 1.00 48.41 69 ASP A O 1
ATOM 567 N N . LEU A 1 70 ? 6.394 -7.635 -8.557 1.00 51.88 70 LEU A N 1
ATOM 568 C CA . LEU A 1 70 ? 5.107 -8.322 -8.483 1.00 51.88 70 LEU A CA 1
ATOM 569 C C . LEU A 1 70 ? 4.695 -8.919 -9.824 1.00 51.88 70 LEU A C 1
ATOM 571 O O . LEU A 1 70 ? 3.574 -9.407 -9.961 1.00 51.88 70 LEU A O 1
ATOM 575 N N . THR A 1 71 ? 5.590 -8.875 -10.811 1.00 46.16 71 THR A N 1
ATOM 576 C CA . THR A 1 71 ? 5.346 -9.427 -12.143 1.00 46.16 71 THR A CA 1
ATOM 577 C C . THR A 1 71 ? 5.297 -10.947 -12.152 1.00 46.16 71 THR A C 1
ATOM 579 O O . THR A 1 71 ? 4.776 -11.505 -13.111 1.00 46.16 71 THR A O 1
ATOM 582 N N . GLY A 1 72 ? 5.739 -11.605 -11.075 1.00 44.38 72 GLY A N 1
ATOM 583 C CA . GLY A 1 72 ? 5.705 -13.052 -10.980 1.00 44.38 72 GLY A CA 1
ATOM 584 C C . GLY A 1 72 ? 6.478 -13.674 -12.133 1.00 44.38 72 GLY A C 1
ATOM 585 O O . GLY A 1 72 ? 5.876 -14.226 -13.045 1.00 44.38 72 GLY A O 1
ATOM 586 N N . SER A 1 73 ? 7.807 -13.692 -12.047 1.00 41.72 73 SER A N 1
ATOM 587 C CA . SER A 1 73 ? 8.505 -14.874 -12.548 1.00 41.72 73 SER A CA 1
ATOM 588 C C . SER A 1 73 ? 8.123 -16.031 -11.626 1.00 41.72 73 SER A C 1
ATOM 590 O O . SER A 1 73 ? 8.844 -16.390 -10.700 1.00 41.72 73 SER A O 1
ATOM 592 N N . SER A 1 74 ? 6.947 -16.610 -11.861 1.00 44.34 74 SER A N 1
ATOM 593 C CA . SER A 1 74 ? 6.817 -18.058 -11.805 1.00 44.34 74 SER A CA 1
ATOM 594 C C . SER A 1 74 ? 7.648 -18.609 -12.965 1.00 44.34 74 SER A C 1
ATOM 596 O O . SER A 1 74 ? 7.106 -19.054 -13.970 1.00 44.34 74 SER A O 1
ATOM 598 N N . ASP A 1 75 ? 8.973 -18.515 -12.845 1.00 41.75 75 ASP A N 1
ATOM 599 C CA . ASP A 1 75 ? 9.844 -19.528 -13.422 1.00 41.75 75 ASP A CA 1
ATOM 600 C C . ASP A 1 75 ? 9.684 -20.721 -12.480 1.00 41.75 75 ASP A C 1
ATOM 602 O O . ASP A 1 75 ? 10.453 -20.932 -11.539 1.00 41.75 75 ASP A O 1
ATOM 606 N N . ASP A 1 76 ? 8.564 -21.422 -12.668 1.00 42.66 76 ASP A N 1
ATOM 607 C CA . ASP A 1 76 ? 8.499 -22.840 -12.374 1.00 42.66 76 ASP A CA 1
ATOM 608 C C . ASP A 1 76 ? 9.718 -23.456 -13.061 1.00 42.66 76 ASP A C 1
ATOM 610 O O . ASP A 1 76 ? 9.861 -23.417 -14.282 1.00 42.66 76 ASP A O 1
ATOM 614 N N . ALA A 1 77 ? 10.643 -23.918 -12.229 1.00 44.44 77 ALA A N 1
ATOM 615 C CA . ALA A 1 77 ? 11.732 -24.766 -12.644 1.00 44.44 77 ALA A CA 1
ATOM 616 C C . ALA A 1 77 ? 11.134 -26.032 -13.275 1.00 44.44 77 ALA A C 1
ATOM 618 O O . ALA A 1 77 ? 10.492 -26.810 -12.568 1.00 44.44 77 ALA A O 1
ATOM 619 N N . ASP A 1 78 ? 11.362 -26.216 -14.574 1.00 37.78 78 ASP A N 1
ATOM 620 C CA . ASP A 1 78 ? 11.309 -27.514 -15.255 1.00 37.78 78 ASP A CA 1
ATOM 621 C C . ASP A 1 78 ? 12.704 -27.832 -15.812 1.00 37.78 78 ASP A C 1
ATOM 623 O O . ASP A 1 78 ? 13.289 -26.949 -16.488 1.00 37.78 78 ASP A O 1
#